Protein AF-A0A0M8VGW9-F1 (afdb_monomer_lite)

Radius of gyration: 13.05 Å; chains: 1; bounding box: 32×29×36 Å

Foldseek 3Di:
DAPWDKDADPQQWIWTAPDPPDPDRIDTADDGFPEWEDQDLQFIWGAHPQQWIWTAPNDSVCGTDTDDDGFDYKYAHVVRWIWTAHPVRDIDTDD

Sequence (95 aa):
ADGTVWGVNSAGNIYRYTGDQESGHWKQISGGLVRISAGSRTNVWGVNEAGNIYRYTNNDANPWVQIPGALTDIGAAADGTVWGVNSAGNIYRYT

Secondary structure (DSSP, 8-state):
--S--EEE-TT--EEEE--TTSS-SEEEESS--SEEEEEETTEEEEE-TT-EEEEE-S-TTS-EEEEEEE-SEEEE-TTS-EEEE-TT--EEE--

pLDDT: mean 95.77, std 6.76, range [63.34, 98.94]

Structure (mmCIF, N/CA/C/O backbone):
data_AF-A0A0M8VGW9-F1
#
_entry.id   AF-A0A0M8VGW9-F1
#
loop_
_atom_site.group_PDB
_atom_site.id
_atom_site.type_symbol
_atom_site.label_atom_id
_atom_site.label_alt_id
_atom_site.label_comp_id
_atom_site.label_asym_id
_atom_site.label_entity_id
_atom_site.label_seq_id
_atom_site.pdbx_PDB_ins_code
_atom_site.Cartn_x
_atom_site.Cartn_y
_atom_site.Cartn_z
_atom_site.occupancy
_atom_site.B_iso_or_equiv
_atom_site.auth_seq_id
_atom_site.auth_comp_id
_atom_site.auth_asym_id
_atom_site.auth_atom_id
_atom_site.pdbx_PDB_model_num
ATOM 1 N N . ALA A 1 1 ? -6.090 7.830 -12.741 1.00 63.34 1 ALA A N 1
ATOM 2 C CA . ALA A 1 1 ? -4.935 6.978 -12.407 1.00 63.34 1 ALA A CA 1
ATOM 3 C C . ALA A 1 1 ? -3.860 7.213 -13.458 1.00 63.34 1 ALA A C 1
ATOM 5 O O . ALA A 1 1 ? -4.207 7.407 -14.616 1.00 63.34 1 ALA A O 1
ATOM 6 N N . ASP A 1 2 ? -2.592 7.242 -13.060 1.00 87.50 2 ASP A N 1
ATOM 7 C CA . ASP A 1 2 ? -1.429 7.557 -13.911 1.00 87.50 2 ASP A CA 1
ATOM 8 C C . ASP A 1 2 ? -0.795 6.316 -14.567 1.00 87.50 2 ASP A C 1
ATOM 10 O O . ASP A 1 2 ? 0.335 6.363 -15.047 1.00 87.50 2 ASP A O 1
ATOM 14 N N . GLY A 1 3 ? -1.514 5.192 -14.563 1.00 88.56 3 GLY A N 1
ATOM 15 C CA . GLY A 1 3 ? -1.019 3.910 -15.055 1.00 88.56 3 GLY A CA 1
ATOM 16 C C . GLY A 1 3 ? -0.152 3.145 -14.053 1.00 88.56 3 GLY A C 1
ATOM 17 O O . GLY A 1 3 ? 0.349 2.079 -14.401 1.00 88.56 3 GLY A O 1
ATOM 18 N N . THR A 1 4 ? 0.026 3.628 -12.814 1.00 94.00 4 THR A N 1
ATOM 19 C CA . THR A 1 4 ? 0.672 2.817 -11.776 1.00 94.00 4 THR A CA 1
ATOM 20 C C . THR A 1 4 ? -0.139 1.548 -11.500 1.00 94.00 4 THR A C 1
ATOM 22 O O . THR A 1 4 ? -1.366 1.589 -11.398 1.00 94.00 4 THR A O 1
ATOM 25 N N . VAL A 1 5 ? 0.546 0.413 -11.361 1.00 96.62 5 VAL A N 1
ATOM 26 C CA . VAL A 1 5 ? -0.073 -0.864 -11.002 1.00 96.62 5 VAL A CA 1
ATOM 27 C C . VAL A 1 5 ? 0.764 -1.526 -9.920 1.00 96.62 5 VAL A C 1
ATOM 29 O O . VAL A 1 5 ? 1.992 -1.611 -10.016 1.00 96.62 5 VAL A O 1
ATOM 32 N N . TRP A 1 6 ? 0.073 -1.987 -8.885 1.00 98.19 6 TRP A N 1
ATOM 33 C CA . TRP A 1 6 ? 0.644 -2.687 -7.747 1.00 98.19 6 TRP A CA 1
ATOM 34 C C . TRP A 1 6 ? -0.185 -3.926 -7.441 1.00 98.19 6 TRP A C 1
ATOM 36 O O . TRP A 1 6 ? -1.395 -3.938 -7.658 1.00 98.19 6 TRP A O 1
ATOM 46 N N . GLY A 1 7 ? 0.467 -4.954 -6.917 1.00 98.38 7 GLY A N 1
ATOM 47 C CA . GLY A 1 7 ? -0.186 -6.188 -6.513 1.00 98.38 7 GLY A CA 1
ATOM 48 C C . GLY A 1 7 ? 0.501 -6.817 -5.314 1.00 98.38 7 GLY A C 1
ATOM 49 O O . GLY A 1 7 ? 1.672 -6.552 -5.037 1.00 98.38 7 GLY A O 1
ATOM 50 N N . VAL A 1 8 ? -0.246 -7.659 -4.611 1.00 98.62 8 VAL A N 1
ATOM 51 C CA . VAL A 1 8 ? 0.261 -8.530 -3.549 1.00 98.62 8 VAL A CA 1
ATOM 52 C C . VAL A 1 8 ? -0.083 -9.978 -3.882 1.00 98.62 8 VAL A C 1
ATOM 54 O O . VAL A 1 8 ? -1.106 -10.232 -4.518 1.00 98.62 8 VAL A O 1
ATOM 57 N N . ASN A 1 9 ? 0.762 -10.927 -3.485 1.00 98.25 9 ASN A N 1
ATOM 58 C CA . ASN A 1 9 ? 0.474 -12.359 -3.620 1.00 98.25 9 ASN A CA 1
ATOM 59 C C . ASN A 1 9 ? 0.038 -12.979 -2.275 1.00 98.25 9 ASN A C 1
ATOM 61 O O . ASN A 1 9 ? 0.025 -12.313 -1.242 1.00 98.25 9 ASN A O 1
ATOM 65 N N . SER A 1 10 ? -0.292 -14.274 -2.270 1.00 97.69 10 SER A N 1
ATOM 66 C CA . SER A 1 10 ? -0.735 -14.995 -1.065 1.00 97.69 10 SER A CA 1
ATOM 67 C C . SER A 1 10 ? 0.339 -15.142 0.021 1.00 97.69 10 SER A C 1
ATOM 69 O O . SER A 1 10 ? 0.000 -15.422 1.164 1.00 97.69 10 SER A O 1
ATOM 71 N N . ALA A 1 11 ? 1.618 -14.956 -0.317 1.00 98.12 11 ALA A N 1
ATOM 72 C CA . ALA A 1 11 ? 2.724 -14.920 0.641 1.00 98.12 11 ALA A CA 1
ATOM 73 C C . ALA A 1 11 ? 2.971 -13.503 1.203 1.00 98.12 11 ALA A C 1
ATOM 75 O O . ALA A 1 11 ? 3.941 -13.279 1.924 1.00 98.12 11 ALA A O 1
ATOM 76 N N . GLY A 1 12 ? 2.132 -12.530 0.834 1.00 98.19 12 GLY A N 1
ATOM 77 C CA . GLY A 1 12 ? 2.256 -11.130 1.225 1.00 98.19 12 GLY A CA 1
ATOM 78 C C . GLY A 1 12 ? 3.344 -10.357 0.477 1.00 98.19 12 GLY A C 1
ATOM 79 O O . GLY A 1 12 ? 3.618 -9.209 0.827 1.00 98.19 12 GLY A O 1
ATOM 80 N N . ASN A 1 13 ? 3.985 -10.943 -0.543 1.00 98.75 13 ASN A N 1
ATOM 81 C CA . ASN A 1 13 ? 4.991 -10.233 -1.331 1.00 98.75 13 ASN A CA 1
ATOM 82 C C . ASN A 1 13 ? 4.332 -9.147 -2.175 1.00 98.75 13 ASN A C 1
ATOM 84 O O . ASN A 1 13 ? 3.266 -9.363 -2.749 1.00 98.75 13 ASN A O 1
ATOM 88 N N . ILE A 1 14 ? 5.006 -8.004 -2.280 1.00 98.75 14 ILE A N 1
ATOM 89 C CA . ILE A 1 14 ? 4.491 -6.804 -2.928 1.00 98.75 14 ILE A CA 1
ATOM 90 C C . ILE A 1 14 ? 5.217 -6.613 -4.253 1.00 98.75 14 ILE A C 1
ATOM 92 O O . ILE A 1 14 ? 6.444 -6.705 -4.307 1.00 98.75 14 ILE A O 1
ATOM 96 N N . TYR A 1 15 ? 4.478 -6.309 -5.313 1.00 97.94 15 TYR A N 1
ATOM 97 C CA . TYR A 1 15 ? 5.026 -6.093 -6.644 1.00 97.94 15 TYR A CA 1
ATOM 98 C C . TYR A 1 15 ? 4.513 -4.787 -7.235 1.00 97.94 15 TYR A C 1
ATOM 100 O O . TYR A 1 15 ? 3.324 -4.480 -7.149 1.00 97.94 15 TYR A O 1
ATOM 108 N N . ARG A 1 16 ? 5.414 -4.041 -7.875 1.00 96.44 16 ARG A N 1
ATOM 109 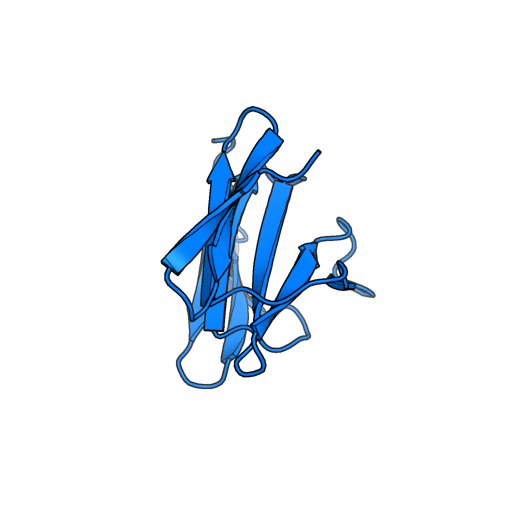C CA . ARG A 1 16 ? 5.084 -2.888 -8.714 1.00 96.44 16 ARG A CA 1
ATOM 110 C C . ARG A 1 16 ? 5.347 -3.230 -10.172 1.00 96.44 16 ARG A C 1
ATOM 112 O O . ARG A 1 16 ? 6.425 -3.725 -10.500 1.00 96.44 16 ARG A O 1
ATOM 119 N N . TYR A 1 17 ? 4.392 -2.909 -11.032 1.00 95.25 17 TYR A N 1
ATOM 120 C CA . TYR A 1 17 ? 4.546 -3.034 -12.472 1.00 95.25 17 TYR A CA 1
ATOM 121 C C . TYR A 1 17 ? 5.571 -2.023 -13.011 1.00 95.25 17 TYR A C 1
ATOM 123 O O . TYR A 1 17 ? 5.530 -0.842 -12.656 1.00 95.25 17 TYR A O 1
ATOM 131 N N . THR A 1 18 ? 6.503 -2.477 -13.846 1.00 91.06 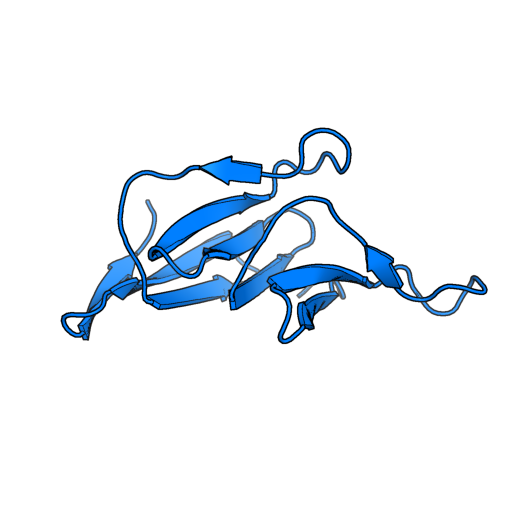18 THR A N 1
ATOM 132 C CA . THR A 1 18 ? 7.591 -1.666 -14.430 1.00 91.06 18 THR A CA 1
ATOM 133 C C . THR A 1 18 ? 7.395 -1.360 -15.915 1.00 91.06 18 THR A C 1
ATOM 135 O O . THR A 1 18 ? 8.181 -0.602 -16.477 1.00 91.06 18 THR A O 1
ATOM 138 N N . GLY A 1 19 ? 6.323 -1.865 -16.534 1.00 86.94 19 GLY A N 1
ATOM 139 C CA . GLY A 1 19 ? 6.040 -1.676 -17.957 1.00 86.94 19 GLY A CA 1
ATOM 140 C C . GLY A 1 19 ? 6.455 -2.863 -18.832 1.00 86.94 19 GLY A C 1
ATOM 141 O O . GLY A 1 19 ? 7.116 -3.802 -18.389 1.00 86.94 19 GLY A O 1
ATOM 142 N N . ASP A 1 20 ? 6.072 -2.793 -20.107 1.00 84.00 20 ASP A N 1
ATOM 143 C CA . ASP A 1 20 ? 6.308 -3.846 -21.110 1.00 84.00 20 ASP A CA 1
ATOM 144 C C . ASP A 1 20 ? 7.653 -3.718 -21.843 1.00 84.00 20 ASP A C 1
ATOM 146 O O . ASP A 1 20 ? 7.958 -4.504 -22.734 1.00 84.00 20 ASP A O 1
ATOM 150 N N . GLN A 1 21 ? 8.455 -2.706 -21.503 1.00 72.81 21 GLN A N 1
ATOM 151 C CA . GLN A 1 21 ? 9.680 -2.364 -22.236 1.00 72.81 21 GLN A CA 1
ATOM 152 C C . GLN A 1 21 ? 10.896 -3.221 -21.833 1.00 72.81 21 GLN A C 1
ATOM 154 O O . GLN A 1 21 ? 11.912 -3.192 -22.521 1.00 72.81 21 GLN A O 1
ATOM 159 N N . GLU A 1 22 ? 10.811 -3.986 -20.739 1.00 66.62 22 GLU A N 1
ATOM 160 C CA . GLU A 1 22 ? 11.916 -4.790 -20.198 1.00 66.62 22 GLU A CA 1
ATOM 161 C C . GLU A 1 22 ? 11.478 -6.234 -19.901 1.00 66.62 22 GLU A C 1
ATOM 163 O O . GLU A 1 22 ? 10.315 -6.503 -19.590 1.00 66.62 22 GLU A O 1
ATOM 168 N N . SER A 1 23 ? 12.422 -7.184 -19.952 1.00 70.12 23 SER A N 1
ATOM 169 C CA . SER A 1 23 ? 12.204 -8.557 -19.484 1.00 70.12 23 SER A CA 1
ATOM 170 C C . SER A 1 23 ? 12.144 -8.568 -17.954 1.00 70.12 23 SER A C 1
ATOM 172 O O . SER A 1 23 ? 13.172 -8.633 -17.282 1.00 70.12 23 SER A O 1
ATOM 174 N N . GLY A 1 24 ? 10.941 -8.456 -17.398 1.00 77.75 24 GLY A N 1
ATOM 175 C CA . GLY A 1 24 ? 10.747 -8.315 -15.955 1.00 77.75 24 GLY A CA 1
ATOM 176 C C . GLY A 1 24 ? 9.725 -7.234 -15.652 1.00 77.75 24 GLY A C 1
ATOM 177 O O . GLY A 1 24 ? 10.064 -6.172 -15.146 1.00 77.75 24 GLY A O 1
ATOM 178 N N . HIS A 1 25 ? 8.465 -7.526 -15.965 1.00 89.88 25 HIS A N 1
ATOM 179 C CA . HIS A 1 25 ? 7.336 -6.598 -15.852 1.00 89.88 25 HIS A CA 1
ATOM 180 C C . HIS A 1 25 ? 6.958 -6.230 -14.415 1.00 89.88 25 HIS A C 1
ATOM 182 O O . HIS A 1 25 ? 6.156 -5.327 -14.191 1.00 89.88 25 HIS A O 1
ATOM 188 N N . TRP A 1 26 ? 7.502 -6.946 -13.434 1.00 94.88 26 TRP A N 1
ATOM 189 C CA . TRP A 1 26 ? 7.195 -6.766 -12.026 1.00 94.88 26 TRP A CA 1
ATOM 190 C C . TRP A 1 26 ? 8.479 -6.669 -11.225 1.00 94.88 26 TRP A C 1
ATOM 192 O O . TRP A 1 26 ? 9.313 -7.573 -11.242 1.00 94.88 26 TRP A O 1
ATOM 202 N N . LYS A 1 27 ? 8.599 -5.592 -10.455 1.00 94.94 27 LYS A N 1
ATOM 203 C CA . LYS A 1 27 ? 9.638 -5.435 -9.446 1.00 94.94 27 LYS A CA 1
ATOM 204 C C . LYS A 1 27 ? 9.061 -5.775 -8.081 1.00 94.94 27 LYS A C 1
ATOM 206 O O . LYS A 1 27 ? 8.090 -5.151 -7.654 1.00 94.94 27 LYS A O 1
ATOM 211 N N . GLN A 1 28 ? 9.678 -6.726 -7.387 1.00 97.19 28 GLN A N 1
ATOM 212 C CA . GLN A 1 28 ? 9.343 -6.994 -5.993 1.00 97.19 28 GLN A CA 1
ATOM 213 C C . GLN A 1 28 ? 9.809 -5.830 -5.110 1.00 97.19 28 GLN A C 1
ATOM 215 O O . GLN A 1 28 ? 10.951 -5.378 -5.209 1.00 97.19 28 GLN A O 1
ATOM 220 N N . ILE A 1 29 ? 8.918 -5.354 -4.247 1.00 98.25 29 ILE A N 1
ATOM 221 C CA . ILE A 1 29 ? 9.167 -4.306 -3.259 1.00 98.25 29 ILE A CA 1
ATOM 222 C C . ILE A 1 29 ? 9.188 -4.966 -1.880 1.00 98.25 29 ILE A C 1
ATOM 224 O O . ILE A 1 29 ? 8.332 -5.796 -1.570 1.00 98.25 29 ILE A O 1
ATOM 228 N N . SER A 1 30 ? 10.186 -4.632 -1.059 1.00 98.38 30 SER A N 1
ATOM 229 C CA . SER A 1 30 ? 10.324 -5.212 0.278 1.00 98.38 30 SER A CA 1
ATOM 230 C C . SER A 1 30 ? 9.144 -4.825 1.175 1.00 98.38 30 SER A C 1
ATOM 232 O O . SER A 1 30 ? 8.581 -3.737 1.053 1.00 98.38 30 SER A O 1
ATOM 234 N N . GLY A 1 31 ? 8.752 -5.729 2.072 1.00 98.12 31 GLY A N 1
ATOM 235 C CA . GLY A 1 31 ? 7.599 -5.568 2.960 1.00 98.12 31 GLY A CA 1
ATOM 236 C C . GLY A 1 31 ? 6.661 -6.773 2.915 1.00 98.12 31 GLY A C 1
ATOM 237 O O . GLY A 1 31 ? 6.972 -7.790 2.294 1.00 98.12 31 GLY A O 1
ATOM 238 N N . GLY A 1 32 ? 5.518 -6.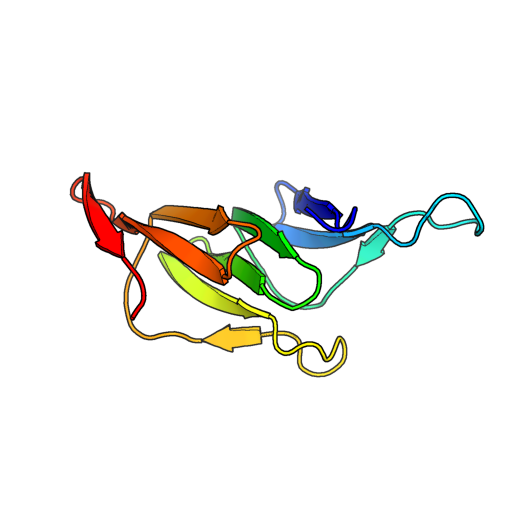6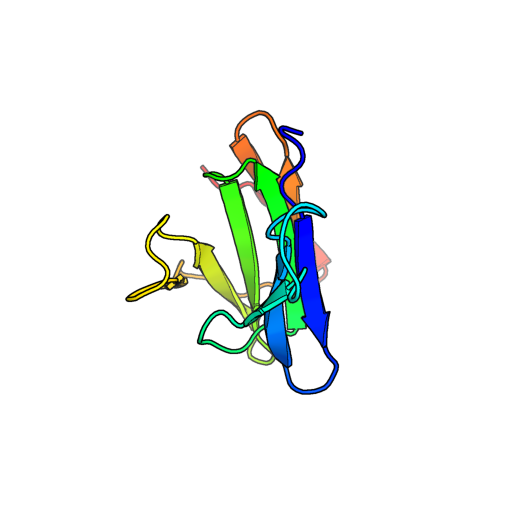42 3.589 1.00 98.44 32 GLY A N 1
ATOM 239 C CA . GLY A 1 32 ? 4.476 -7.663 3.642 1.00 98.44 32 GLY A CA 1
ATOM 240 C C . GLY A 1 32 ? 3.096 -7.028 3.768 1.00 98.44 32 GLY A C 1
ATOM 241 O O . GLY A 1 32 ? 2.824 -6.367 4.768 1.00 98.44 32 GLY A O 1
ATOM 242 N N . LEU A 1 33 ? 2.239 -7.207 2.761 1.00 98.88 33 LEU A N 1
ATOM 243 C CA . LEU A 1 33 ? 0.882 -6.651 2.724 1.00 98.88 33 LEU A CA 1
ATOM 244 C C . LEU A 1 33 ? -0.115 -7.706 2.241 1.00 98.88 33 LEU A C 1
ATOM 246 O O . LEU A 1 33 ? 0.216 -8.536 1.401 1.00 98.88 33 LEU A O 1
ATOM 250 N N . VAL A 1 34 ? -1.349 -7.631 2.737 1.00 98.75 34 VAL A N 1
ATOM 251 C CA . VAL A 1 34 ? -2.464 -8.498 2.313 1.00 98.75 34 VAL A CA 1
ATOM 252 C C . VAL A 1 34 ? -3.493 -7.749 1.465 1.00 98.75 34 VAL A C 1
ATOM 254 O O . VAL A 1 34 ? -4.269 -8.371 0.745 1.00 98.75 34 VAL A O 1
ATOM 257 N N . ARG A 1 35 ? -3.479 -6.410 1.505 1.00 98.75 35 ARG A N 1
ATOM 258 C CA . ARG A 1 35 ? -4.235 -5.522 0.612 1.00 98.75 35 ARG A CA 1
ATOM 259 C C . ARG A 1 35 ? -3.354 -4.359 0.182 1.00 98.75 35 ARG A C 1
ATOM 261 O O . ARG A 1 35 ? -2.557 -3.860 0.978 1.00 98.75 35 ARG A O 1
ATOM 268 N N . ILE A 1 36 ? -3.530 -3.907 -1.055 1.00 98.81 36 ILE A N 1
ATOM 269 C CA . ILE A 1 36 ? -2.837 -2.746 -1.612 1.00 98.81 36 ILE A CA 1
ATOM 270 C C . ILE A 1 36 ? -3.780 -1.971 -2.532 1.00 98.81 36 ILE A C 1
ATOM 272 O O . ILE A 1 36 ? -4.570 -2.563 -3.264 1.00 98.81 36 ILE A O 1
ATOM 276 N N . SER A 1 37 ? -3.690 -0.647 -2.497 1.00 98.62 37 SER A N 1
ATOM 277 C CA . SER A 1 37 ? -4.439 0.254 -3.362 1.00 98.62 37 SER A CA 1
ATOM 278 C C . SER A 1 37 ? -3.529 1.365 -3.865 1.00 98.62 37 SER A C 1
ATOM 280 O O . SER A 1 37 ? -2.739 1.928 -3.105 1.00 98.62 37 SER A O 1
ATOM 282 N N . ALA A 1 38 ? -3.626 1.667 -5.157 1.00 98.06 38 ALA A N 1
ATOM 283 C CA . ALA A 1 38 ? -2.792 2.653 -5.824 1.00 98.06 38 ALA A CA 1
ATOM 284 C C . ALA A 1 38 ? -3.672 3.642 -6.597 1.00 98.06 38 ALA A C 1
ATOM 286 O O . ALA A 1 38 ? -4.304 3.282 -7.589 1.00 98.06 38 ALA A O 1
ATOM 287 N N . GLY A 1 39 ? -3.703 4.895 -6.143 1.00 97.25 39 GLY A N 1
ATOM 288 C CA . GLY A 1 39 ? -4.384 5.985 -6.846 1.00 97.25 39 GLY A CA 1
ATOM 289 C C . GLY A 1 39 ? -3.487 6.669 -7.882 1.00 97.25 39 GLY A C 1
ATOM 290 O O . GLY A 1 39 ? -3.941 7.067 -8.960 1.00 97.25 39 GLY A O 1
ATOM 291 N N . SER A 1 40 ? -2.201 6.781 -7.550 1.00 96.50 40 SER A N 1
ATOM 292 C CA . SER A 1 40 ? -1.124 7.322 -8.383 1.00 96.50 40 SER A CA 1
ATOM 293 C C . SER A 1 40 ? 0.221 6.773 -7.907 1.00 96.50 40 SER A C 1
ATOM 295 O O . SER A 1 40 ? 0.306 6.157 -6.842 1.00 96.50 40 SER A O 1
ATOM 297 N N . ARG A 1 41 ? 1.300 7.044 -8.644 1.00 93.00 41 ARG A N 1
ATOM 298 C CA . ARG A 1 41 ? 2.671 6.673 -8.273 1.00 93.00 41 ARG A CA 1
ATOM 299 C C . ARG A 1 41 ? 3.070 7.170 -6.881 1.00 93.00 41 ARG A C 1
ATOM 301 O O . ARG A 1 41 ? 3.865 6.507 -6.222 1.00 93.00 41 ARG A O 1
ATOM 308 N N . THR A 1 42 ? 2.518 8.304 -6.447 1.00 94.81 42 THR A N 1
ATOM 309 C CA . THR A 1 42 ? 2.794 8.932 -5.147 1.00 94.81 42 THR A CA 1
ATOM 310 C C . THR A 1 42 ? 1.726 8.667 -4.086 1.00 94.81 42 THR A C 1
ATOM 312 O O . THR A 1 42 ? 1.929 9.045 -2.932 1.00 94.81 42 THR A O 1
ATOM 315 N N . ASN A 1 43 ? 0.623 7.998 -4.440 1.00 97.81 43 ASN A N 1
ATOM 316 C CA . ASN A 1 43 ? -0.472 7.658 -3.536 1.00 97.81 43 ASN A CA 1
ATOM 317 C C . ASN A 1 43 ? -0.750 6.149 -3.567 1.00 97.81 43 ASN A C 1
ATOM 319 O O . ASN A 1 43 ? -1.702 5.685 -4.201 1.00 97.81 43 ASN A O 1
ATOM 323 N N . VAL A 1 44 ? 0.106 5.389 -2.881 1.00 98.62 44 VAL A N 1
ATOM 324 C CA . VAL A 1 44 ? -0.006 3.932 -2.739 1.00 98.62 44 VAL A CA 1
ATOM 325 C C . VAL A 1 44 ? -0.066 3.580 -1.262 1.00 98.62 44 VAL A C 1
ATOM 327 O O . VAL A 1 44 ? 0.759 4.040 -0.468 1.00 98.62 44 VAL A O 1
ATOM 330 N N . TRP A 1 45 ? -1.051 2.767 -0.909 1.00 98.81 45 TRP A N 1
ATOM 331 C CA . TRP A 1 45 ? -1.372 2.397 0.461 1.00 98.81 45 TRP A CA 1
ATOM 332 C C . TRP A 1 45 ? -1.643 0.909 0.565 1.00 98.81 45 TRP A C 1
ATOM 334 O O . TRP A 1 45 ? -2.104 0.290 -0.390 1.00 98.81 45 TRP A O 1
ATOM 344 N N . GLY A 1 46 ? -1.410 0.339 1.736 1.00 98.81 46 GLY A N 1
ATOM 345 C CA . GLY A 1 46 ? -1.753 -1.048 1.992 1.00 98.81 46 GLY A CA 1
ATOM 346 C C . GLY A 1 46 ? -1.939 -1.347 3.463 1.00 98.81 46 GLY A C 1
ATOM 347 O O . GLY A 1 46 ? -1.586 -0.543 4.329 1.00 98.81 46 GLY A O 1
ATOM 348 N N . VAL A 1 47 ? -2.485 -2.529 3.725 1.00 98.94 47 VAL A N 1
ATOM 349 C CA . VAL A 1 47 ? -2.563 -3.100 5.070 1.00 98.94 47 VAL A CA 1
ATOM 350 C C . VAL A 1 47 ? -1.904 -4.471 5.101 1.00 98.94 47 VAL A C 1
ATOM 352 O O . VAL A 1 47 ? -1.957 -5.218 4.118 1.00 98.94 47 VAL A O 1
ATOM 355 N N . ASN A 1 48 ? -1.258 -4.799 6.218 1.00 98.75 48 ASN A N 1
ATOM 356 C CA . ASN A 1 48 ? -0.726 -6.139 6.461 1.00 98.75 48 ASN A CA 1
ATOM 357 C C . ASN A 1 48 ? -1.730 -7.019 7.223 1.00 98.75 48 ASN A C 1
ATOM 359 O O . ASN A 1 48 ? -2.813 -6.572 7.592 1.00 98.75 48 ASN A O 1
ATOM 363 N N . GLU A 1 49 ? -1.368 -8.280 7.457 1.00 98.19 49 GLU A N 1
ATOM 364 C CA . GLU A 1 49 ? -2.226 -9.264 8.133 1.00 98.19 49 GLU A CA 1
ATOM 365 C C . GLU A 1 49 ? -2.605 -8.860 9.569 1.00 98.19 49 GLU A C 1
ATOM 367 O O . GLU A 1 49 ? -3.710 -9.137 10.025 1.00 98.19 49 GLU A O 1
ATOM 372 N N . ALA A 1 50 ? -1.732 -8.119 10.260 1.00 98.38 50 ALA A N 1
ATOM 373 C CA . ALA A 1 50 ? -2.000 -7.557 11.585 1.00 98.38 50 ALA A CA 1
ATOM 374 C C . ALA A 1 50 ? -2.856 -6.271 11.541 1.00 98.3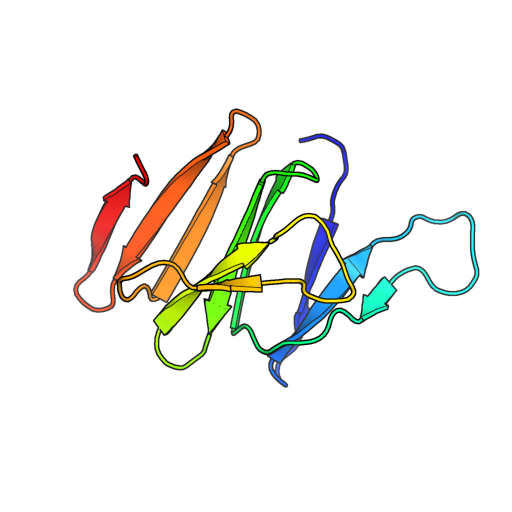8 50 ALA A C 1
ATOM 376 O O . ALA A 1 50 ? -3.008 -5.584 12.552 1.00 98.38 50 ALA A O 1
ATOM 377 N N . GLY A 1 51 ? -3.363 -5.891 10.366 1.00 98.69 51 GLY A N 1
ATOM 378 C CA . GLY A 1 51 ? -4.146 -4.680 10.132 1.00 98.69 51 GLY A CA 1
ATOM 379 C C . GLY A 1 51 ? -3.342 -3.380 10.181 1.00 98.69 51 GLY A C 1
ATOM 380 O O . GLY A 1 51 ? -3.929 -2.301 10.167 1.00 98.69 51 GLY A O 1
ATOM 381 N N . ASN A 1 52 ? -2.008 -3.447 10.249 1.00 98.88 52 ASN A N 1
ATOM 382 C CA . ASN A 1 52 ? -1.158 -2.257 10.287 1.00 98.88 52 ASN A CA 1
ATOM 383 C C . ASN A 1 52 ? -1.209 -1.563 8.921 1.00 98.88 52 ASN A C 1
ATOM 385 O O . ASN A 1 52 ? -1.150 -2.225 7.883 1.00 98.88 52 ASN A O 1
ATOM 389 N N . ILE A 1 53 ? -1.299 -0.235 8.936 1.00 98.94 53 ILE A N 1
ATOM 390 C CA . ILE A 1 53 ? -1.493 0.596 7.745 1.00 98.94 53 ILE A CA 1
ATOM 391 C C . ILE A 1 53 ? -0.141 1.131 7.280 1.00 98.94 53 ILE A C 1
ATOM 393 O O . ILE A 1 53 ? 0.630 1.655 8.086 1.00 98.94 53 ILE A O 1
ATOM 397 N N . TYR A 1 54 ? 0.128 1.061 5.980 1.00 98.94 54 TYR A N 1
ATOM 398 C CA . TYR A 1 54 ? 1.362 1.566 5.389 1.00 98.94 54 TYR A CA 1
ATOM 399 C C . TYR A 1 54 ? 1.086 2.467 4.192 1.00 98.94 54 TYR A C 1
ATOM 401 O O . TYR A 1 54 ? 0.250 2.154 3.344 1.00 98.94 54 TYR A O 1
ATOM 409 N N . ARG A 1 55 ? 1.843 3.564 4.103 1.00 98.81 55 ARG A N 1
ATOM 410 C CA . ARG A 1 55 ? 1.912 4.430 2.923 1.00 98.81 55 ARG A CA 1
ATOM 411 C C . ARG A 1 55 ? 3.260 4.255 2.238 1.00 98.81 55 ARG A C 1
ATOM 413 O O . ARG A 1 55 ? 4.296 4.235 2.904 1.00 98.81 55 ARG A O 1
ATOM 420 N N . TYR A 1 56 ? 3.249 4.163 0.914 1.00 98.62 56 TYR A N 1
ATOM 421 C CA . TYR A 1 56 ? 4.471 4.113 0.125 1.00 98.62 56 TYR A CA 1
ATOM 422 C C . TYR A 1 56 ? 5.235 5.447 0.206 1.00 98.62 56 TYR A C 1
ATOM 424 O O . TYR A 1 56 ? 4.647 6.531 0.160 1.00 98.62 56 TYR A O 1
ATOM 432 N N . THR A 1 57 ? 6.557 5.384 0.332 1.00 98.31 57 THR A N 1
ATOM 433 C CA . THR A 1 57 ? 7.427 6.553 0.558 1.00 98.31 57 THR A CA 1
ATOM 434 C C . THR A 1 57 ? 7.951 7.193 -0.724 1.00 98.31 57 THR A C 1
ATOM 436 O O . THR A 1 57 ? 8.603 8.231 -0.652 1.00 98.31 57 THR A O 1
ATOM 439 N N . ASN A 1 58 ? 7.683 6.599 -1.892 1.00 96.38 58 ASN A N 1
ATOM 440 C CA . ASN A 1 58 ? 8.363 6.895 -3.161 1.00 96.38 58 ASN A CA 1
ATOM 441 C C . ASN A 1 58 ? 9.832 6.451 -3.229 1.00 96.38 58 ASN A C 1
ATOM 443 O O . ASN A 1 58 ? 10.531 6.823 -4.171 1.00 96.38 58 ASN A O 1
ATOM 447 N N . ASN A 1 59 ? 10.294 5.622 -2.289 1.00 96.62 59 ASN A N 1
ATOM 448 C CA . ASN A 1 59 ? 11.654 5.097 -2.272 1.00 96.62 59 ASN A CA 1
ATOM 449 C C . ASN A 1 59 ? 11.670 3.576 -2.064 1.00 96.62 59 ASN A C 1
ATOM 451 O O . ASN A 1 59 ? 11.510 3.110 -0.943 1.00 96.62 59 ASN A O 1
ATOM 455 N N . ASP A 1 60 ? 11.965 2.807 -3.116 1.00 96.06 60 ASP A N 1
ATOM 456 C CA . ASP A 1 60 ? 12.036 1.336 -3.061 1.00 96.06 60 ASP A CA 1
ATOM 457 C C . ASP A 1 60 ? 13.021 0.793 -2.001 1.00 96.06 60 ASP A C 1
ATOM 459 O O . ASP A 1 60 ? 12.851 -0.336 -1.551 1.00 96.06 60 ASP A O 1
ATOM 463 N N . ALA A 1 61 ? 14.046 1.560 -1.602 1.00 96.94 61 ALA A N 1
ATOM 464 C CA . ALA A 1 61 ? 15.017 1.141 -0.584 1.00 96.94 61 ALA A CA 1
ATOM 465 C C . ALA A 1 61 ? 14.485 1.274 0.855 1.00 96.94 61 ALA A C 1
ATOM 467 O O . ALA A 1 61 ? 14.960 0.584 1.753 1.00 96.94 61 ALA A O 1
ATOM 468 N N . ASN A 1 62 ? 13.499 2.147 1.074 1.00 97.75 62 ASN A N 1
ATOM 469 C CA . ASN A 1 62 ? 12.774 2.282 2.336 1.00 97.75 62 ASN A CA 1
ATOM 470 C C . ASN A 1 62 ? 11.284 2.521 2.037 1.00 97.75 62 ASN A C 1
ATOM 472 O O . ASN A 1 62 ? 10.808 3.651 2.171 1.00 97.75 62 ASN A O 1
ATOM 476 N N . PRO A 1 63 ? 10.569 1.499 1.539 1.00 98.19 63 PRO A N 1
ATOM 477 C CA . PRO A 1 63 ? 9.342 1.700 0.774 1.00 98.19 63 PRO A CA 1
ATOM 478 C C . PRO A 1 63 ? 8.135 2.114 1.599 1.00 98.19 63 PRO A C 1
ATOM 480 O O . PRO A 1 63 ? 7.233 2.723 1.039 1.00 98.19 63 PRO A O 1
ATOM 483 N N . TRP A 1 64 ? 8.093 1.837 2.900 1.00 98.75 64 TRP A N 1
ATOM 484 C CA . TRP A 1 64 ? 6.872 2.000 3.687 1.00 98.75 64 TRP A CA 1
ATOM 485 C C . TRP A 1 64 ? 7.092 2.880 4.906 1.00 98.75 64 TRP A C 1
ATOM 487 O O . TRP A 1 64 ? 8.059 2.717 5.645 1.00 98.75 64 TRP A O 1
ATOM 497 N N . VAL A 1 65 ? 6.137 3.770 5.151 1.00 98.69 65 VAL A N 1
ATOM 498 C CA . VAL A 1 65 ? 5.953 4.425 6.444 1.00 98.69 65 VAL A CA 1
ATOM 499 C C . VAL A 1 65 ? 4.669 3.902 7.069 1.00 98.69 65 VAL A C 1
ATOM 501 O O . VAL A 1 65 ? 3.631 3.838 6.406 1.00 98.69 65 VAL A O 1
ATOM 504 N N . GLN A 1 66 ? 4.741 3.498 8.335 1.00 98.75 66 GLN A N 1
ATOM 505 C CA . GLN A 1 66 ? 3.569 3.046 9.073 1.00 98.75 66 GLN A CA 1
ATOM 506 C C . GLN A 1 66 ? 2.710 4.242 9.483 1.00 98.75 66 GLN A C 1
ATOM 508 O O . GLN A 1 66 ? 3.219 5.238 9.997 1.00 98.75 66 GLN A O 1
ATOM 513 N N . ILE A 1 67 ? 1.402 4.119 9.279 1.00 98.69 67 ILE A N 1
ATOM 514 C CA . ILE A 1 67 ? 0.404 5.094 9.705 1.00 98.69 67 ILE A CA 1
ATOM 515 C C . ILE A 1 67 ? -0.355 4.507 10.905 1.00 98.69 67 ILE A C 1
ATOM 517 O O . ILE A 1 67 ? -0.785 3.353 10.835 1.00 98.69 67 ILE A O 1
ATOM 521 N N . PRO A 1 68 ? -0.508 5.250 12.019 1.00 98.31 68 PRO A N 1
ATOM 522 C CA . PRO A 1 68 ? -1.229 4.758 13.189 1.00 98.31 68 PRO A CA 1
ATOM 523 C C . PRO A 1 68 ? -2.676 4.369 12.871 1.00 98.31 68 PRO A C 1
ATOM 525 O O . PRO A 1 68 ? -3.383 5.086 12.165 1.00 98.31 68 PRO A O 1
ATOM 528 N N . GLY A 1 69 ? -3.120 3.252 13.445 1.00 98.12 69 GLY A N 1
ATOM 529 C CA . GLY A 1 69 ? -4.467 2.716 13.266 1.00 98.12 69 GLY A CA 1
ATOM 530 C C . GLY A 1 69 ? -4.458 1.246 12.862 1.00 98.12 69 GLY A C 1
ATOM 531 O O . GLY A 1 69 ? -3.400 0.627 12.736 1.00 98.12 69 GLY A O 1
ATOM 532 N N . ALA A 1 70 ? -5.658 0.696 12.675 1.00 98.62 70 ALA A N 1
ATOM 533 C CA . ALA A 1 70 ? -5.857 -0.674 12.224 1.00 98.62 70 ALA A CA 1
ATOM 534 C C . ALA A 1 70 ? -7.007 -0.752 11.212 1.00 98.62 70 ALA A C 1
ATOM 536 O O . ALA A 1 70 ? -8.121 -0.308 11.501 1.00 98.62 70 ALA A O 1
ATOM 537 N N . LEU A 1 71 ? -6.737 -1.321 10.038 1.00 98.88 71 LEU A N 1
ATOM 538 C CA . LEU A 1 71 ? -7.694 -1.483 8.941 1.00 98.88 71 LEU A CA 1
ATOM 539 C C . LEU A 1 71 ? -7.637 -2.908 8.378 1.00 98.88 71 LEU A C 1
ATOM 541 O O . LEU A 1 71 ? -6.631 -3.596 8.496 1.00 98.88 71 LEU A O 1
ATOM 545 N N . THR A 1 72 ? -8.728 -3.336 7.750 1.00 98.75 72 THR A N 1
ATOM 546 C CA . THR A 1 72 ? -8.840 -4.627 7.044 1.00 98.75 72 THR A CA 1
ATOM 547 C C . THR A 1 72 ? -8.838 -4.469 5.528 1.00 98.75 72 THR A C 1
ATOM 549 O O . THR A 1 72 ? -8.420 -5.383 4.821 1.00 98.75 72 THR A O 1
ATOM 552 N N . ASP A 1 73 ? -9.256 -3.306 5.027 1.00 98.88 73 ASP A N 1
ATOM 553 C CA . ASP A 1 73 ? -9.148 -2.940 3.618 1.00 98.88 73 ASP A CA 1
ATOM 554 C C . ASP A 1 73 ? -8.924 -1.432 3.470 1.00 98.88 73 ASP A C 1
ATOM 556 O O . ASP A 1 73 ? -9.238 -0.647 4.376 1.00 98.88 73 ASP A O 1
ATOM 560 N N . ILE A 1 74 ? -8.358 -1.031 2.333 1.00 98.88 74 ILE A N 1
ATOM 561 C CA . ILE A 1 74 ? -7.953 0.350 2.066 1.00 98.88 74 ILE A CA 1
ATOM 562 C C . ILE A 1 74 ? -8.103 0.691 0.582 1.00 98.88 74 ILE A C 1
ATOM 564 O O . ILE A 1 74 ? -7.791 -0.115 -0.291 1.00 98.88 74 ILE A O 1
ATOM 568 N N . GLY A 1 75 ? -8.567 1.905 0.296 1.00 98.62 75 GLY A N 1
ATOM 569 C CA . GLY A 1 75 ? -8.748 2.440 -1.049 1.00 98.62 75 GLY A CA 1
ATOM 570 C C . GLY A 1 75 ? -8.068 3.796 -1.199 1.00 98.62 75 GLY A C 1
ATOM 571 O O . GLY A 1 75 ? -8.303 4.695 -0.395 1.00 98.62 75 GLY A O 1
ATOM 572 N N . ALA A 1 76 ? -7.251 3.950 -2.239 1.00 98.38 76 ALA A N 1
ATOM 573 C CA . ALA A 1 76 ? -6.563 5.184 -2.595 1.00 98.38 76 ALA A CA 1
ATOM 574 C C . ALA A 1 76 ? -7.026 5.660 -3.980 1.00 98.38 76 ALA A C 1
ATOM 576 O O . ALA A 1 76 ? -6.931 4.933 -4.968 1.00 98.38 76 ALA A O 1
ATOM 577 N N . ALA A 1 77 ? -7.525 6.888 -4.058 1.00 97.50 77 ALA A N 1
ATOM 578 C CA . ALA A 1 77 ? -7.994 7.507 -5.288 1.00 97.50 77 ALA A CA 1
ATOM 579 C C . ALA A 1 77 ? -6.899 8.358 -5.951 1.00 97.50 77 ALA A C 1
ATOM 581 O O . ALA A 1 77 ? -5.910 8.766 -5.333 1.00 97.50 77 ALA A O 1
ATOM 582 N N . ALA A 1 78 ? -7.077 8.619 -7.248 1.00 96.31 78 ALA A N 1
ATOM 583 C CA . ALA A 1 78 ? -6.117 9.370 -8.058 1.00 96.31 78 ALA A CA 1
ATOM 584 C C . ALA A 1 78 ? -5.992 10.852 -7.662 1.00 96.31 78 ALA A C 1
ATOM 586 O O . ALA A 1 78 ? -4.983 11.475 -7.974 1.00 96.31 78 ALA A O 1
ATOM 587 N N . ASP A 1 79 ? -6.990 11.400 -6.971 1.00 96.00 79 ASP A N 1
ATOM 588 C CA . ASP A 1 79 ? -7.005 12.762 -6.424 1.00 96.00 79 ASP A CA 1
ATOM 589 C C . ASP A 1 79 ? -6.258 12.886 -5.079 1.00 96.00 79 ASP A C 1
ATOM 591 O O . ASP A 1 79 ? -6.201 13.969 -4.503 1.00 96.00 79 ASP A O 1
ATOM 595 N N . GLY A 1 80 ? -5.694 11.787 -4.566 1.00 96.31 80 GLY A N 1
ATOM 596 C CA . GLY A 1 80 ? -5.030 11.739 -3.264 1.00 96.31 80 GLY A CA 1
ATOM 597 C C . GLY A 1 80 ? -5.946 11.337 -2.106 1.00 96.31 80 GLY A C 1
ATOM 598 O O . GLY A 1 80 ? -5.450 11.103 -1.006 1.00 96.31 80 GLY A O 1
ATOM 599 N N . THR A 1 81 ? -7.258 11.205 -2.322 1.00 98.19 81 THR A N 1
ATOM 600 C CA . THR A 1 81 ? -8.196 10.777 -1.280 1.00 98.19 81 THR A CA 1
ATOM 601 C C . THR A 1 81 ? -7.933 9.321 -0.884 1.00 98.19 81 THR A C 1
ATOM 603 O O . THR A 1 81 ? -7.726 8.462 -1.741 1.00 98.19 81 THR A O 1
ATOM 606 N N . VAL A 1 82 ? -7.969 9.024 0.420 1.00 98.69 82 VAL A N 1
ATOM 607 C CA . VAL A 1 82 ? -7.779 7.666 0.951 1.00 98.69 82 VAL A CA 1
ATOM 608 C C . VAL A 1 82 ? -8.867 7.343 1.968 1.00 98.69 82 VAL A C 1
ATOM 610 O O . VAL A 1 82 ? -9.144 8.135 2.873 1.00 98.69 82 VAL A O 1
ATOM 613 N N . TRP A 1 83 ? -9.464 6.166 1.814 1.00 98.81 83 TRP A N 1
ATOM 614 C CA . TRP A 1 83 ? -10.474 5.606 2.705 1.00 98.81 83 TRP A CA 1
ATOM 615 C C . TRP A 1 83 ? -10.063 4.217 3.170 1.00 98.81 83 TRP A C 1
ATOM 617 O O . TRP A 1 83 ? -9.337 3.513 2.474 1.00 98.81 83 TRP A O 1
ATOM 627 N N . GLY A 1 84 ? -10.570 3.793 4.319 1.00 98.81 84 GLY A N 1
ATOM 628 C CA . GLY A 1 84 ? -10.366 2.442 4.819 1.00 98.81 84 GLY A CA 1
ATOM 629 C C . GLY A 1 84 ? -11.495 1.977 5.720 1.00 98.81 84 GLY A C 1
ATOM 630 O O . GLY A 1 84 ? -12.259 2.785 6.247 1.00 98.81 84 GLY A O 1
ATOM 631 N N . VAL A 1 85 ? -11.577 0.663 5.904 1.00 98.88 85 VAL A N 1
ATOM 632 C CA . VAL A 1 85 ? -12.534 0.014 6.806 1.00 98.88 85 VAL A CA 1
ATOM 633 C C . VAL A 1 85 ? -11.802 -0.859 7.823 1.00 98.88 85 VAL A C 1
ATOM 635 O O . VAL A 1 85 ? -10.880 -1.596 7.468 1.00 98.88 85 VAL A O 1
ATOM 638 N N . ASN A 1 86 ? -12.173 -0.771 9.100 1.00 98.75 86 ASN A N 1
ATOM 639 C CA . ASN A 1 86 ? -11.599 -1.622 10.149 1.00 98.75 86 ASN A CA 1
ATOM 640 C C . ASN A 1 86 ? -12.383 -2.935 10.329 1.00 98.75 86 ASN A C 1
ATOM 642 O O . ASN A 1 86 ? -13.414 -3.155 9.700 1.00 98.75 86 ASN A O 1
ATOM 646 N N . SER A 1 87 ? -11.913 -3.807 11.224 1.00 98.31 87 SER A N 1
ATOM 647 C CA . SER A 1 87 ? -12.546 -5.107 11.500 1.00 98.31 87 SER A CA 1
ATOM 648 C C . SER A 1 87 ? -13.941 -5.015 12.128 1.00 98.31 87 SER A C 1
ATOM 650 O O . SER A 1 87 ? -14.688 -5.987 12.082 1.00 98.31 87 SER A O 1
ATOM 652 N N . ALA A 1 88 ? -14.309 -3.860 12.689 1.00 98.50 88 ALA A N 1
ATOM 653 C CA . ALA A 1 88 ? -15.648 -3.585 13.207 1.00 98.50 88 ALA A CA 1
ATOM 654 C C . ALA A 1 88 ? -16.602 -3.019 12.135 1.00 98.50 88 ALA A C 1
ATOM 656 O O . ALA A 1 88 ? -17.755 -2.728 12.439 1.00 98.50 88 ALA A O 1
ATOM 657 N N . GLY A 1 89 ? -16.134 -2.834 10.894 1.00 98.31 89 GLY A N 1
ATOM 658 C CA . GLY A 1 89 ? -16.917 -2.235 9.811 1.00 98.31 89 GLY A CA 1
ATOM 659 C C . GLY A 1 89 ? -16.980 -0.705 9.849 1.00 98.31 89 GLY A C 1
ATOM 660 O O . GLY A 1 89 ? -17.692 -0.107 9.045 1.00 98.31 89 GLY A O 1
ATOM 661 N N . ASN A 1 90 ? -16.230 -0.050 10.741 1.00 98.81 90 ASN A N 1
ATOM 662 C CA . ASN A 1 90 ? -16.166 1.409 10.773 1.00 98.81 90 ASN A CA 1
ATOM 663 C C . ASN A 1 90 ? -15.366 1.920 9.573 1.00 98.81 90 ASN A C 1
ATOM 665 O O . ASN A 1 90 ? -14.290 1.399 9.268 1.00 98.81 90 ASN A O 1
ATOM 669 N N . ILE A 1 91 ? -15.879 2.972 8.939 1.00 98.75 91 ILE A N 1
ATOM 670 C CA . ILE A 1 91 ? -15.291 3.596 7.753 1.00 98.75 91 ILE A CA 1
ATOM 671 C C . ILE A 1 91 ? -14.539 4.861 8.170 1.00 98.75 91 ILE A C 1
ATOM 673 O O . ILE A 1 91 ? -15.073 5.701 8.894 1.00 98.75 91 ILE A O 1
ATOM 677 N N . TYR A 1 92 ? -13.312 5.013 7.676 1.00 98.69 92 TYR A N 1
ATOM 678 C CA . TYR A 1 92 ? -12.429 6.135 7.982 1.00 98.69 92 TYR A CA 1
ATOM 679 C C . TYR A 1 92 ? -11.913 6.786 6.704 1.00 98.69 92 TYR A C 1
ATOM 681 O O . TYR A 1 92 ? -11.636 6.103 5.717 1.00 98.69 92 TYR A O 1
ATOM 689 N N . ARG A 1 93 ? -11.725 8.105 6.753 1.00 98.50 93 ARG A N 1
ATOM 690 C CA . ARG A 1 93 ? -11.022 8.884 5.731 1.00 98.50 93 ARG A CA 1
ATOM 691 C C . ARG A 1 93 ? -9.707 9.389 6.314 1.00 98.50 93 ARG A C 1
ATOM 693 O O . ARG A 1 93 ? -9.698 9.886 7.436 1.00 98.50 93 ARG A O 1
ATOM 700 N N . TYR A 1 94 ? -8.623 9.278 5.555 1.00 97.50 94 TYR A N 1
ATOM 701 C CA . TYR A 1 94 ? -7.342 9.880 5.922 1.00 97.50 94 TYR A CA 1
ATOM 702 C C . TYR A 1 94 ? -7.377 11.397 5.678 1.00 97.50 9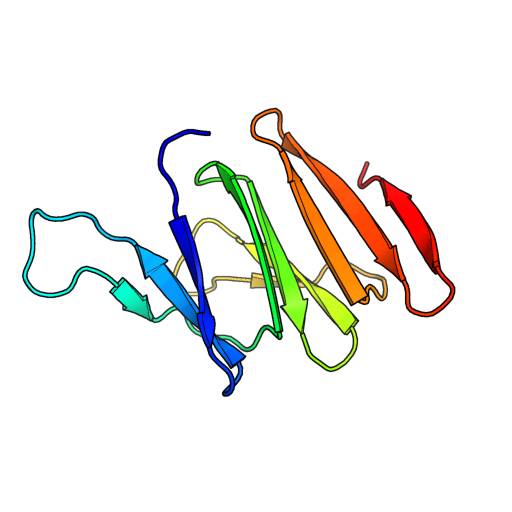4 TYR A C 1
ATOM 704 O O . TYR A 1 94 ? -7.877 11.841 4.640 1.00 97.50 94 TYR A O 1
ATOM 712 N N . THR A 1 95 ? -6.869 12.177 6.634 1.00 91.31 95 THR A N 1
ATOM 713 C CA . THR A 1 95 ? -6.868 13.652 6.632 1.00 91.31 95 THR A CA 1
ATOM 714 C C . THR A 1 95 ? -5.501 14.201 6.975 1.00 91.31 95 THR A C 1
ATOM 716 O O . THR A 1 95 ? -4.885 13.629 7.904 1.00 91.31 95 THR A O 1
#